Protein AF-A0A178YLX0-F1 (afdb_monomer_lite)

Organism: Sinorhizobium saheli (NCBI:txid36856)

Secondary structure (DSSP, 8-state):
-EEEEETTEEEEEEEE--SS-SEEEEEEE-TTS-EEEEEEEESSS--EEEE-SS---HHHHHHHHHHHHHT-

Sequence (72 aa):
MGTLALNDSLFEYQWASDVEFDGIRLEVLAENGETLFDISVPELGPTMVNTFAREVEADLIVAALAIAQQRK

pLDDT: mean 89.31, std 8.28, range [56.31, 96.44]

Radius of gyration: 11.57 Å; chains: 1; bounding box: 28×30×28 Å

Structure (mmCIF, N/CA/C/O backbone):
data_AF-A0A178YLX0-F1
#
_entry.id   AF-A0A178YLX0-F1
#
loop_
_atom_site.group_PDB
_atom_site.id
_atom_site.type_symbol
_atom_site.label_atom_id
_atom_site.label_alt_id
_atom_site.label_comp_id
_atom_site.label_asym_id
_atom_site.label_entity_id
_atom_site.label_seq_id
_atom_site.pdbx_PDB_ins_code
_atom_site.Cartn_x
_atom_site.Cartn_y
_atom_site.Cartn_z
_atom_site.occupancy
_atom_site.B_iso_or_equiv
_atom_site.auth_seq_id
_atom_site.auth_comp_id
_atom_site.auth_asym_id
_atom_site.auth_atom_id
_atom_site.pdbx_PDB_model_num
ATOM 1 N N . MET A 1 1 ? 10.205 0.662 7.984 1.00 90.12 1 MET A N 1
ATOM 2 C CA . MET A 1 1 ? 10.300 0.031 6.658 1.00 90.12 1 MET A CA 1
ATOM 3 C C . MET A 1 1 ? 10.205 -1.474 6.839 1.00 90.12 1 MET A C 1
ATOM 5 O O . MET A 1 1 ? 10.643 -1.958 7.880 1.00 90.12 1 MET A O 1
ATOM 9 N N . GLY A 1 2 ? 9.595 -2.178 5.896 1.00 93.12 2 GLY A N 1
ATOM 10 C CA . GLY A 1 2 ? 9.503 -3.635 5.866 1.00 93.12 2 GLY A CA 1
ATOM 11 C C . GLY A 1 2 ? 9.419 -4.132 4.426 1.00 93.12 2 GLY A C 1
ATOM 12 O O . GLY A 1 2 ? 9.443 -3.330 3.494 1.00 93.12 2 GLY A O 1
ATOM 13 N N . THR A 1 3 ? 9.349 -5.446 4.251 1.00 94.50 3 THR A N 1
ATOM 14 C CA . THR A 1 3 ? 9.303 -6.084 2.934 1.00 94.50 3 THR A CA 1
ATOM 15 C C . THR A 1 3 ? 8.107 -7.018 2.828 1.00 94.50 3 THR A C 1
ATOM 17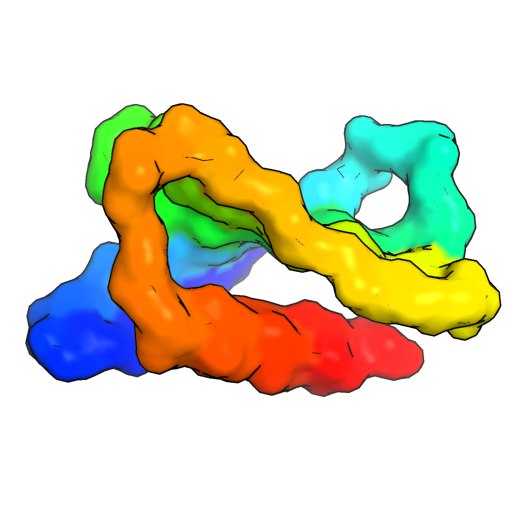 O O . THR A 1 3 ? 7.697 -7.650 3.804 1.00 94.50 3 THR A O 1
ATOM 20 N N . LEU A 1 4 ? 7.537 -7.090 1.631 1.00 92.06 4 LEU A N 1
ATOM 21 C CA . LEU A 1 4 ? 6.425 -7.953 1.264 1.00 92.06 4 LEU A CA 1
ATOM 22 C C . LEU A 1 4 ? 6.870 -8.813 0.083 1.00 92.06 4 LEU A C 1
ATOM 24 O O . LEU A 1 4 ? 7.326 -8.294 -0.930 1.00 92.06 4 LEU A O 1
ATOM 28 N N . ALA A 1 5 ? 6.754 -10.131 0.224 1.00 90.88 5 ALA A N 1
ATOM 29 C CA . ALA A 1 5 ? 7.044 -11.071 -0.851 1.00 90.88 5 ALA A CA 1
ATOM 30 C C . ALA A 1 5 ? 5.741 -11.494 -1.538 1.00 90.88 5 ALA A C 1
ATOM 32 O O . ALA A 1 5 ? 4.799 -11.914 -0.862 1.00 90.88 5 ALA A O 1
ATOM 33 N N . LEU A 1 6 ? 5.697 -11.403 -2.865 1.00 89.50 6 LEU A N 1
ATOM 34 C CA . LEU A 1 6 ? 4.572 -11.842 -3.685 1.00 89.50 6 LEU A CA 1
ATOM 35 C C . LEU A 1 6 ? 5.093 -12.451 -4.987 1.00 89.50 6 LEU A C 1
ATOM 37 O O . LEU A 1 6 ? 5.804 -11.775 -5.716 1.00 89.50 6 LEU A O 1
ATOM 41 N N . ASN A 1 7 ? 4.709 -13.697 -5.288 1.00 82.31 7 ASN A N 1
ATOM 42 C CA . ASN A 1 7 ? 4.972 -14.362 -6.575 1.00 82.31 7 ASN A CA 1
ATOM 43 C C . ASN A 1 7 ? 6.415 -14.155 -7.091 1.00 82.31 7 ASN A C 1
ATOM 45 O O . ASN A 1 7 ? 6.627 -13.657 -8.192 1.00 82.31 7 ASN A O 1
ATOM 49 N N . ASP A 1 8 ? 7.401 -14.491 -6.253 1.00 85.62 8 ASP A N 1
ATOM 50 C CA . ASP A 1 8 ? 8.852 -14.337 -6.489 1.00 85.62 8 ASP A CA 1
ATOM 51 C C . ASP A 1 8 ? 9.386 -12.891 -6.563 1.00 85.62 8 ASP A C 1
ATOM 53 O O . ASP A 1 8 ? 10.592 -12.689 -6.710 1.00 85.62 8 ASP A O 1
ATOM 57 N N . SER A 1 9 ? 8.526 -11.887 -6.386 1.00 87.56 9 SER A N 1
ATOM 58 C CA . SER A 1 9 ? 8.893 -10.470 -6.305 1.00 87.56 9 SER A CA 1
ATOM 59 C C . SER A 1 9 ? 8.938 -9.993 -4.852 1.00 87.56 9 SER A C 1
ATOM 61 O O . SER A 1 9 ? 8.175 -10.456 -3.997 1.00 87.56 9 SER A O 1
ATOM 63 N N . LEU A 1 10 ? 9.837 -9.050 -4.565 1.00 92.12 10 LEU A N 1
ATOM 64 C CA . LEU A 1 10 ? 9.975 -8.424 -3.252 1.00 92.12 10 LEU A CA 1
ATOM 65 C C . LEU A 1 10 ? 9.647 -6.935 -3.374 1.00 92.12 10 LEU A C 1
ATOM 67 O O . LEU A 1 10 ? 10.294 -6.217 -4.128 1.00 92.12 10 LEU A O 1
ATOM 71 N N . PHE A 1 11 ? 8.669 -6.479 -2.604 1.00 93.81 11 PHE A N 1
ATOM 72 C CA . PHE A 1 11 ? 8.252 -5.085 -2.554 1.00 93.81 11 PHE A CA 1
ATOM 73 C C . PHE A 1 11 ? 8.617 -4.493 -1.203 1.00 93.81 11 PHE A C 1
ATOM 75 O O . PHE A 1 11 ? 8.443 -5.129 -0.159 1.00 93.81 11 PHE A O 1
ATOM 82 N N . GLU A 1 12 ? 9.111 -3.264 -1.208 1.00 96.44 12 GLU A N 1
ATOM 83 C CA . GLU A 1 12 ? 9.339 -2.529 0.026 1.00 96.44 12 GLU A CA 1
ATOM 84 C C . GLU A 1 12 ? 8.069 -1.794 0.437 1.00 96.44 12 GLU A C 1
ATOM 86 O O . GLU A 1 12 ? 7.266 -1.366 -0.393 1.00 96.44 12 GLU A O 1
ATOM 91 N N . TYR A 1 13 ? 7.885 -1.634 1.742 1.00 95.50 13 TYR A N 1
ATOM 92 C CA . TYR A 1 13 ? 6.857 -0.759 2.266 1.00 95.50 13 TYR A CA 1
ATOM 93 C C . TYR A 1 13 ? 7.383 0.088 3.415 1.00 95.50 13 TYR A C 1
ATOM 95 O O . TYR A 1 13 ? 8.252 -0.309 4.207 1.00 95.50 13 TYR A O 1
ATOM 103 N N . GLN A 1 14 ? 6.786 1.257 3.568 1.00 95.19 14 GLN A N 1
ATOM 104 C CA . GLN A 1 14 ? 7.043 2.139 4.689 1.00 95.19 14 GLN A CA 1
ATOM 105 C C . GLN A 1 14 ? 5.750 2.716 5.237 1.00 95.19 14 GLN A C 1
ATOM 107 O O . GLN A 1 14 ? 4.718 2.750 4.581 1.00 95.19 14 GLN A O 1
ATOM 112 N N . TRP A 1 15 ? 5.808 3.134 6.492 1.00 93.19 15 TRP A N 1
ATOM 113 C CA . TRP A 1 15 ? 4.685 3.797 7.126 1.00 93.19 15 TRP A CA 1
ATOM 114 C C . TRP A 1 15 ? 4.917 5.288 7.010 1.00 93.19 15 TRP A C 1
ATOM 116 O O . TRP A 1 15 ? 5.949 5.765 7.489 1.00 93.19 15 TRP A O 1
ATOM 126 N N . ALA A 1 16 ? 3.981 5.999 6.395 1.00 88.00 16 ALA A N 1
ATOM 127 C CA . ALA A 1 16 ? 4.051 7.446 6.359 1.00 88.00 16 ALA A CA 1
ATOM 128 C C . ALA A 1 16 ? 3.830 7.964 7.786 1.00 88.00 16 ALA A C 1
ATOM 130 O O . ALA A 1 16 ? 2.841 7.627 8.439 1.00 88.00 16 ALA A O 1
ATOM 131 N N . SER A 1 17 ? 4.793 8.730 8.294 1.00 71.31 17 SER A N 1
ATOM 132 C CA . SER A 1 17 ? 4.747 9.309 9.640 1.00 71.31 17 SER A CA 1
ATOM 133 C C . SER A 1 17 ? 4.008 10.643 9.698 1.00 71.31 17 SER A C 1
ATOM 135 O O . SER A 1 17 ? 3.818 11.165 10.790 1.00 71.31 17 SER A O 1
ATOM 137 N N . ASP A 1 18 ? 3.668 11.217 8.542 1.00 62.59 18 ASP A N 1
ATOM 138 C CA . ASP A 1 18 ? 3.358 12.639 8.437 1.00 62.59 18 ASP A CA 1
ATOM 139 C C . ASP A 1 18 ? 2.291 12.910 7.372 1.00 62.59 18 ASP A C 1
ATOM 141 O O . ASP A 1 18 ? 2.564 13.238 6.217 1.00 62.59 18 ASP A O 1
ATOM 145 N N . VAL A 1 19 ? 1.039 12.720 7.766 1.00 56.31 19 VAL A N 1
ATOM 146 C CA . VAL A 1 19 ? -0.104 13.322 7.086 1.00 56.31 19 VAL A CA 1
ATOM 147 C C . VAL A 1 19 ? -1.041 13.767 8.197 1.00 56.31 19 VAL A C 1
ATOM 149 O O . VAL A 1 19 ? -1.167 13.052 9.189 1.00 56.31 19 VAL A O 1
ATOM 152 N N . GLU A 1 20 ? -1.693 14.918 8.053 1.00 69.31 20 GLU A N 1
ATOM 153 C CA . GLU A 1 20 ? -2.857 15.306 8.861 1.00 69.31 20 GLU A CA 1
ATOM 154 C C . GLU A 1 20 ? -3.991 14.283 8.630 1.00 69.31 20 GLU A C 1
ATOM 156 O O . GLU A 1 20 ? -4.962 14.529 7.919 1.00 69.31 20 GLU A O 1
ATOM 161 N N . PHE A 1 21 ? -3.808 13.070 9.137 1.00 73.56 21 PHE A N 1
ATOM 162 C CA . PHE A 1 21 ? -4.640 11.908 8.911 1.00 73.56 21 PHE A CA 1
ATOM 163 C C . PHE A 1 21 ? -4.766 11.162 10.228 1.00 73.56 21 PHE A C 1
ATOM 165 O O . PHE A 1 21 ? -3.800 10.584 10.727 1.00 73.56 21 PHE A O 1
ATOM 172 N N . ASP A 1 22 ? -5.978 11.164 10.771 1.00 81.75 22 ASP A N 1
ATOM 173 C CA . ASP A 1 22 ? -6.328 10.405 11.966 1.00 81.75 22 ASP A CA 1
ATOM 174 C C . ASP A 1 22 ? -6.404 8.908 11.608 1.00 81.75 22 ASP A C 1
ATOM 176 O O . ASP A 1 22 ? -7.469 8.350 11.313 1.00 81.75 22 ASP A O 1
ATOM 180 N N . GLY A 1 23 ? -5.238 8.261 11.548 1.00 87.19 23 GLY A N 1
ATOM 181 C CA . GLY A 1 23 ? -5.085 6.853 11.200 1.00 87.19 23 GLY A CA 1
ATOM 182 C C . GLY A 1 23 ? -3.652 6.467 10.834 1.00 87.19 23 GLY A C 1
ATOM 183 O O . GLY A 1 23 ? -2.685 7.132 11.197 1.00 87.19 23 GLY A O 1
ATOM 184 N N . ILE A 1 24 ? -3.514 5.362 10.097 1.00 90.81 24 ILE A N 1
ATOM 185 C CA . ILE A 1 24 ? -2.224 4.883 9.581 1.00 90.81 24 ILE A CA 1
ATOM 186 C C . ILE A 1 24 ? -2.214 4.902 8.057 1.00 90.81 24 ILE A C 1
ATOM 188 O O . ILE A 1 24 ? -3.208 4.563 7.410 1.00 90.81 24 ILE A O 1
ATOM 192 N N . ARG A 1 25 ? -1.062 5.246 7.481 1.00 93.06 25 ARG A N 1
ATOM 193 C CA . ARG A 1 25 ? -0.834 5.172 6.040 1.00 93.06 25 ARG A CA 1
ATOM 194 C C . AR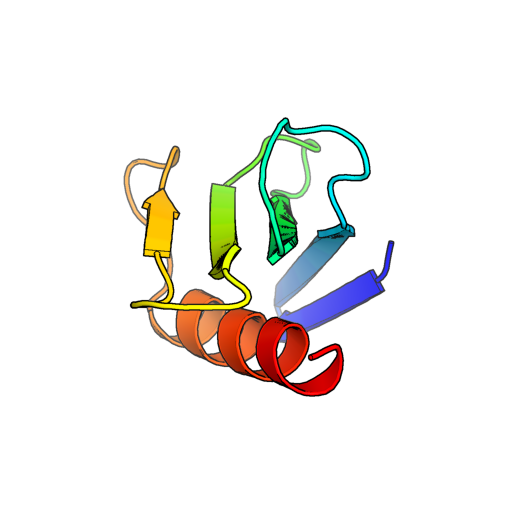G A 1 25 ? 0.385 4.310 5.735 1.00 93.06 25 ARG A C 1
ATOM 196 O O . ARG A 1 25 ? 1.458 4.505 6.307 1.00 93.06 25 ARG A O 1
ATOM 203 N N . LEU A 1 26 ? 0.184 3.332 4.863 1.00 95.06 26 LEU A N 1
ATOM 204 C CA . LEU A 1 26 ? 1.193 2.397 4.384 1.00 95.06 26 LEU A CA 1
ATOM 205 C C . LEU A 1 26 ? 1.498 2.720 2.924 1.00 95.06 26 LEU A C 1
ATOM 207 O O . LEU A 1 26 ? 0.602 2.672 2.092 1.00 95.06 26 LEU A O 1
ATOM 211 N N . GLU A 1 27 ? 2.748 3.014 2.613 1.00 95.31 27 GLU A N 1
ATOM 212 C CA . GLU A 1 27 ? 3.226 3.240 1.252 1.00 95.31 27 GLU A CA 1
ATOM 213 C C . GLU A 1 27 ? 3.940 1.984 0.772 1.00 95.31 27 GLU A C 1
ATOM 215 O O . GLU A 1 27 ? 4.816 1.470 1.470 1.00 95.31 27 GLU A O 1
ATOM 220 N N . VAL A 1 28 ? 3.571 1.496 -0.410 1.00 96.00 28 VAL A N 1
ATOM 221 C CA . VAL A 1 28 ? 4.252 0.388 -1.084 1.00 96.00 28 VAL A CA 1
ATOM 222 C C . VAL A 1 28 ? 5.094 0.962 -2.209 1.00 96.00 28 VAL A C 1
ATOM 224 O O . VAL A 1 28 ? 4.614 1.765 -3.013 1.00 96.00 28 VAL A O 1
ATOM 227 N N . LEU A 1 29 ? 6.361 0.571 -2.239 1.00 94.75 29 LEU A N 1
ATOM 228 C CA . LEU A 1 29 ? 7.384 1.154 -3.090 1.00 94.75 29 LEU A CA 1
ATOM 229 C C . LEU A 1 29 ? 7.780 0.183 -4.205 1.00 94.75 29 LEU A C 1
ATOM 231 O O . LEU A 1 29 ? 7.808 -1.036 -4.021 1.00 94.75 29 LEU A O 1
ATOM 235 N N . ALA A 1 30 ? 8.105 0.747 -5.361 1.00 91.12 30 ALA A N 1
ATOM 236 C CA . ALA A 1 30 ? 8.828 0.071 -6.423 1.00 91.12 30 ALA A CA 1
ATOM 237 C C . ALA A 1 30 ? 10.321 -0.024 -6.074 1.00 91.12 30 ALA A C 1
ATOM 239 O O . ALA A 1 30 ? 10.816 0.669 -5.187 1.00 91.12 30 ALA A O 1
ATOM 240 N N . GLU A 1 31 ? 11.068 -0.833 -6.828 1.00 88.50 31 GLU A N 1
ATOM 241 C CA . GLU A 1 31 ? 12.518 -1.008 -6.638 1.00 88.50 31 GLU A CA 1
ATOM 242 C C . GLU A 1 31 ? 13.319 0.301 -6.755 1.00 88.50 31 GLU A C 1
ATOM 244 O O . GLU A 1 31 ? 14.391 0.438 -6.172 1.00 88.50 31 GLU A O 1
ATOM 249 N N . ASN A 1 32 ? 12.805 1.279 -7.505 1.00 89.56 32 ASN A N 1
ATOM 250 C CA . ASN A 1 32 ? 13.418 2.600 -7.656 1.00 89.56 32 ASN A CA 1
ATOM 251 C C . ASN A 1 32 ? 13.084 3.569 -6.502 1.00 89.56 32 ASN A C 1
ATOM 253 O O . ASN A 1 32 ? 13.504 4.725 -6.544 1.00 89.56 32 ASN A O 1
ATOM 257 N N . GLY A 1 33 ? 12.329 3.118 -5.496 1.00 89.69 33 GLY A N 1
ATOM 258 C CA . GLY A 1 33 ? 11.875 3.918 -4.361 1.00 89.69 33 GLY A CA 1
ATOM 259 C C . GLY A 1 33 ? 10.635 4.774 -4.635 1.00 89.69 33 GLY A C 1
ATOM 260 O O . GLY A 1 33 ? 10.192 5.489 -3.738 1.00 89.69 33 GLY A O 1
ATOM 261 N N . GLU A 1 34 ? 10.051 4.725 -5.837 1.00 91.69 34 GLU A N 1
ATOM 262 C CA . GLU A 1 34 ? 8.796 5.423 -6.128 1.00 91.69 34 GLU A CA 1
ATOM 263 C C . GLU A 1 34 ? 7.610 4.713 -5.472 1.00 91.69 34 GLU A C 1
ATOM 265 O O . GLU A 1 34 ? 7.527 3.485 -5.452 1.00 91.69 34 GLU A O 1
ATOM 270 N N . THR A 1 35 ? 6.647 5.481 -4.966 1.00 93.38 35 THR A N 1
ATOM 271 C CA . THR A 1 35 ? 5.408 4.922 -4.419 1.00 93.38 35 THR A CA 1
ATOM 272 C C . THR A 1 35 ? 4.548 4.349 -5.544 1.00 93.38 35 THR A C 1
ATOM 274 O O . THR A 1 35 ? 4.065 5.083 -6.403 1.00 93.38 35 THR A O 1
ATOM 277 N N . LEU A 1 36 ? 4.306 3.038 -5.515 1.00 94.56 36 LEU A N 1
ATOM 278 C CA . LEU A 1 36 ? 3.373 2.368 -6.423 1.00 94.56 36 LEU A CA 1
ATOM 279 C C . LEU A 1 36 ? 1.932 2.720 -6.061 1.00 94.56 36 LEU A C 1
ATOM 281 O O . LEU A 1 36 ? 1.124 3.096 -6.914 1.00 94.56 36 LEU A O 1
ATOM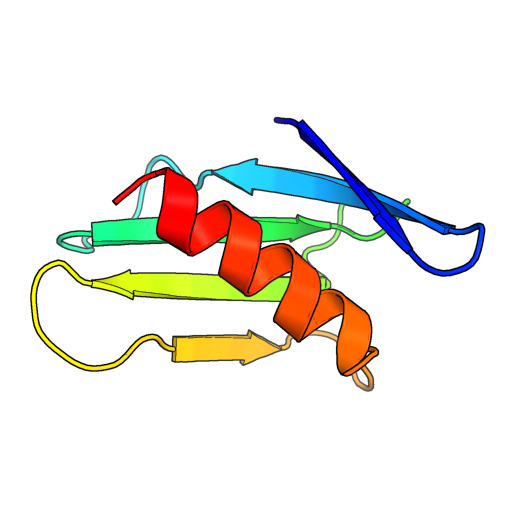 285 N N . PHE A 1 37 ? 1.626 2.589 -4.775 1.00 95.75 37 PHE A N 1
ATOM 286 C CA . PHE A 1 37 ? 0.346 2.928 -4.182 1.00 95.75 37 PHE A CA 1
ATOM 287 C C . PHE A 1 37 ? 0.502 3.119 -2.676 1.00 95.75 37 PHE A C 1
ATOM 289 O O . PHE A 1 37 ? 1.485 2.685 -2.069 1.00 95.75 37 PHE A O 1
ATOM 296 N N . ASP A 1 38 ? -0.500 3.738 -2.071 1.00 94.94 38 ASP A N 1
ATOM 297 C CA . ASP A 1 38 ? -0.629 3.815 -0.627 1.00 94.94 38 ASP A CA 1
ATOM 298 C C . ASP A 1 38 ? -1.989 3.307 -0.146 1.00 94.94 38 ASP A C 1
ATOM 300 O O . ASP A 1 38 ? -2.989 3.347 -0.867 1.00 94.94 38 ASP A O 1
ATOM 304 N N . ILE A 1 39 ? -2.003 2.804 1.085 1.00 95.12 39 ILE A N 1
ATOM 305 C CA . ILE A 1 39 ? -3.198 2.379 1.800 1.00 95.12 39 ILE A CA 1
ATOM 306 C C . ILE A 1 39 ? -3.367 3.293 3.001 1.00 95.12 39 ILE A C 1
ATOM 308 O O . ILE A 1 39 ? -2.524 3.316 3.897 1.00 95.12 39 ILE A O 1
ATOM 312 N N . SER A 1 40 ? -4.489 3.997 3.039 1.00 93.50 40 SER A N 1
ATOM 313 C CA . SER A 1 40 ? -4.877 4.857 4.150 1.00 93.50 40 SER A CA 1
ATOM 314 C C . SER A 1 40 ? -5.970 4.162 4.960 1.00 93.50 40 SER A C 1
ATOM 316 O O . SER A 1 40 ? -7.075 3.934 4.464 1.00 93.50 40 SER A O 1
ATOM 318 N N . VAL A 1 41 ? -5.662 3.798 6.205 1.00 92.50 41 VAL A N 1
ATOM 319 C CA . VAL A 1 41 ? -6.598 3.166 7.143 1.00 92.50 41 VAL A CA 1
ATOM 320 C C . VAL A 1 41 ? -6.955 4.184 8.226 1.00 92.50 41 VAL A C 1
ATOM 322 O O . VAL A 1 41 ? -6.175 4.364 9.165 1.00 92.50 41 VAL A O 1
ATOM 325 N N . PRO A 1 42 ? -8.111 4.860 8.118 1.00 90.56 42 PRO A N 1
ATOM 326 C CA . PRO A 1 42 ? -8.507 5.832 9.124 1.00 90.56 42 PRO A CA 1
ATOM 327 C C . PRO A 1 42 ? -8.927 5.124 10.418 1.00 90.56 42 PRO A C 1
ATOM 329 O O . PRO A 1 42 ? -9.287 3.934 10.423 1.00 90.56 42 PRO A O 1
ATOM 332 N N . GLU A 1 43 ? -8.934 5.854 11.530 1.00 88.62 43 GLU A N 1
ATOM 333 C CA . GLU A 1 43 ? -9.546 5.374 12.774 1.00 88.62 43 GLU A CA 1
ATOM 334 C C . GLU A 1 43 ? -11.028 5.043 12.547 1.00 88.62 43 GLU A C 1
ATOM 336 O O . GLU A 1 43 ? -11.487 3.946 12.894 1.00 88.62 43 GLU A O 1
ATOM 341 N N . LEU A 1 44 ? -11.734 5.946 11.858 1.00 87.88 44 LEU A N 1
ATOM 342 C CA . LEU A 1 44 ? -13.146 5.853 11.505 1.00 87.88 44 LEU A CA 1
ATOM 343 C C . LEU A 1 44 ? -13.350 5.974 9.991 1.00 87.88 44 LEU A C 1
ATOM 345 O O . LEU A 1 44 ? -12.827 6.880 9.351 1.00 87.88 44 LEU A O 1
ATOM 349 N N . GLY A 1 45 ? -14.185 5.099 9.432 1.00 88.69 45 GLY A N 1
ATOM 350 C CA . GLY A 1 45 ? -14.545 5.124 8.014 1.00 88.69 45 GLY A CA 1
ATOM 351 C C . GLY A 1 45 ? -13.837 4.056 7.171 1.00 88.69 45 GLY A C 1
ATOM 352 O O . GLY A 1 45 ? -13.261 3.112 7.718 1.00 88.69 45 GLY A O 1
ATOM 353 N N . PRO A 1 46 ? -13.953 4.151 5.836 1.00 92.56 46 PRO A N 1
ATOM 354 C CA . PRO A 1 46 ? -13.439 3.138 4.924 1.00 92.56 46 PRO A CA 1
ATOM 355 C C . PRO A 1 46 ? -11.921 3.239 4.748 1.00 92.56 46 PRO A C 1
ATOM 357 O O . PRO A 1 46 ? -11.354 4.329 4.712 1.00 92.56 46 PRO A O 1
ATOM 360 N N . THR A 1 47 ? -11.270 2.090 4.563 1.00 93.38 47 THR A N 1
ATOM 361 C CA . THR A 1 47 ? -9.892 2.044 4.063 1.00 93.38 47 THR A CA 1
ATOM 362 C C . THR A 1 47 ? -9.857 2.483 2.604 1.00 93.38 47 THR A C 1
ATOM 364 O O . THR A 1 47 ? -10.665 2.026 1.795 1.00 93.38 47 THR A O 1
ATOM 367 N N . MET A 1 48 ? -8.898 3.340 2.270 1.00 94.06 48 MET A N 1
ATOM 368 C CA . MET A 1 48 ? -8.681 3.850 0.920 1.00 94.06 48 MET A CA 1
ATOM 369 C C . MET A 1 48 ? -7.380 3.285 0.356 1.00 94.06 48 MET A C 1
ATOM 371 O O . MET A 1 48 ? -6.399 3.150 1.085 1.00 94.06 48 MET A O 1
ATOM 375 N N . VAL A 1 49 ? -7.371 2.985 -0.941 1.00 95.00 49 VAL A N 1
ATOM 376 C CA . VAL A 1 49 ? -6.165 2.624 -1.695 1.00 95.00 49 VAL A CA 1
ATOM 377 C C . VAL A 1 49 ? -6.001 3.644 -2.809 1.00 95.00 49 VAL A C 1
ATOM 379 O O . VAL A 1 49 ? -6.934 3.857 -3.584 1.00 95.00 49 VAL A O 1
ATOM 382 N N . ASN A 1 50 ? -4.838 4.280 -2.879 1.00 93.38 50 ASN A N 1
ATOM 383 C CA . ASN A 1 50 ? -4.521 5.266 -3.901 1.00 93.38 50 ASN A CA 1
ATOM 384 C C . ASN A 1 50 ? -3.331 4.786 -4.732 1.00 93.38 50 ASN A C 1
ATOM 386 O O . ASN A 1 50 ? -2.254 4.565 -4.190 1.00 93.38 50 ASN A O 1
ATOM 390 N N . THR A 1 51 ? -3.531 4.602 -6.034 1.00 94.38 51 THR A N 1
ATOM 391 C CA . THR A 1 51 ? -2.530 4.049 -6.955 1.00 94.38 51 THR A CA 1
ATOM 392 C C . THR A 1 51 ? -1.904 5.151 -7.802 1.00 94.38 51 THR A C 1
ATOM 394 O O . THR A 1 51 ? -2.625 5.905 -8.456 1.00 94.38 51 THR A O 1
ATOM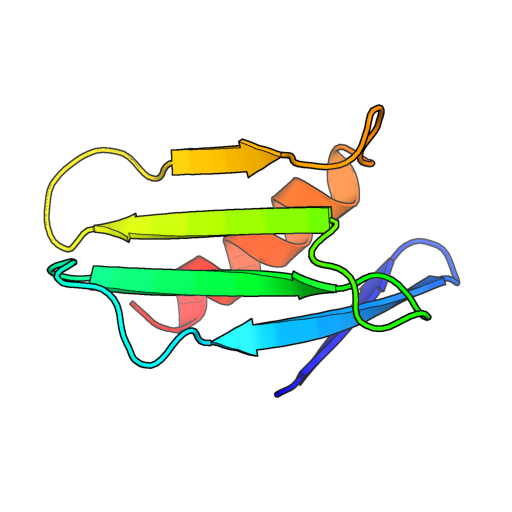 397 N N . PHE A 1 52 ? -0.574 5.212 -7.843 1.00 90.00 52 PHE A N 1
ATOM 398 C CA . PHE A 1 52 ? 0.180 6.184 -8.646 1.00 90.00 52 PHE A CA 1
ATOM 399 C C . PHE A 1 52 ? 0.779 5.562 -9.913 1.00 90.00 52 PHE A C 1
ATOM 401 O O . PHE A 1 52 ? 1.030 6.265 -10.893 1.00 90.00 52 PHE A O 1
ATOM 408 N N . ALA A 1 53 ? 0.974 4.242 -9.918 1.00 76.38 53 ALA A N 1
ATOM 409 C CA . ALA A 1 53 ? 1.348 3.491 -11.109 1.00 76.38 53 ALA A CA 1
ATOM 410 C C . ALA A 1 53 ? 0.152 3.307 -12.062 1.00 76.38 53 ALA A C 1
ATOM 412 O O . ALA A 1 53 ? -1.008 3.328 -11.649 1.00 76.38 53 ALA A O 1
ATOM 413 N N . ARG A 1 54 ? 0.432 3.093 -13.357 1.00 78.00 54 ARG A N 1
ATOM 414 C CA . ARG A 1 54 ? -0.614 2.798 -14.356 1.00 78.00 54 ARG A CA 1
ATOM 415 C C . ARG A 1 54 ? -1.328 1.475 -14.085 1.00 78.00 54 ARG A C 1
ATOM 417 O O . ARG A 1 54 ? -2.521 1.380 -14.345 1.00 78.00 54 ARG A O 1
ATOM 424 N N . GLU A 1 55 ? -0.599 0.484 -13.582 1.00 88.56 55 GLU A N 1
ATOM 425 C CA . GLU A 1 55 ? -1.111 -0.838 -13.232 1.00 88.56 55 GLU A CA 1
ATOM 426 C C . GLU A 1 55 ? -0.417 -1.303 -11.948 1.00 88.56 55 GLU A C 1
ATOM 428 O O . GLU A 1 55 ? 0.784 -1.097 -11.775 1.00 88.56 55 GLU A O 1
ATOM 433 N N . VAL A 1 56 ? -1.188 -1.900 -11.042 1.00 90.25 56 VAL A N 1
ATOM 434 C CA . VAL A 1 56 ? -0.707 -2.502 -9.794 1.00 90.25 56 VAL A CA 1
ATOM 435 C C . VAL A 1 56 ? -1.359 -3.872 -9.675 1.00 90.25 56 VAL A C 1
ATOM 437 O O . VAL A 1 56 ? -2.563 -4.011 -9.899 1.00 90.25 56 VAL A O 1
ATOM 440 N N . GLU A 1 57 ? -0.573 -4.882 -9.318 1.00 91.44 57 GLU A N 1
ATOM 441 C CA . GLU A 1 57 ? -1.084 -6.231 -9.093 1.00 91.44 57 GLU A CA 1
ATOM 442 C C . GLU A 1 57 ? -2.102 -6.245 -7.944 1.00 91.44 57 GLU A C 1
ATOM 444 O O . GLU A 1 57 ? -1.832 -5.772 -6.839 1.00 91.44 57 GLU A O 1
ATOM 449 N N . ALA A 1 58 ? -3.284 -6.815 -8.187 1.00 93.06 58 ALA A N 1
ATOM 450 C CA . ALA A 1 58 ? -4.339 -6.865 -7.176 1.00 93.06 58 ALA A CA 1
ATOM 451 C C . ALA A 1 58 ? -3.902 -7.648 -5.926 1.00 93.06 58 ALA A C 1
ATOM 453 O O . ALA A 1 58 ? -4.189 -7.228 -4.805 1.00 93.06 58 ALA A O 1
ATOM 454 N N . ASP A 1 59 ? -3.153 -8.737 -6.106 1.00 95.00 59 ASP A N 1
ATOM 455 C CA . ASP A 1 59 ? -2.650 -9.556 -5.000 1.00 95.00 59 ASP A CA 1
ATOM 456 C C . ASP A 1 59 ? -1.649 -8.787 -4.123 1.00 95.00 59 ASP A C 1
ATOM 458 O O . ASP A 1 59 ? -1.629 -8.967 -2.903 1.00 95.00 59 ASP A O 1
ATOM 462 N N . LEU A 1 60 ? -0.881 -7.860 -4.710 1.00 94.69 60 LEU A N 1
ATOM 463 C CA . LEU A 1 60 ? 0.011 -6.966 -3.968 1.00 94.69 60 LEU A CA 1
ATOM 464 C C . LEU A 1 60 ? -0.784 -6.010 -3.079 1.00 94.69 60 LEU A C 1
ATOM 466 O O . LEU A 1 60 ? -0.440 -5.818 -1.912 1.00 94.69 60 LEU A O 1
ATOM 470 N N . ILE A 1 61 ? -1.881 -5.455 -3.600 1.00 95.06 61 ILE A N 1
ATOM 471 C CA . ILE A 1 61 ? -2.783 -4.590 -2.829 1.00 95.06 61 ILE A CA 1
ATOM 472 C C . ILE A 1 61 ? -3.402 -5.370 -1.665 1.00 95.06 61 ILE A C 1
ATOM 474 O O . ILE A 1 61 ? -3.426 -4.873 -0.538 1.00 95.06 61 ILE A O 1
ATOM 478 N N . VAL A 1 62 ? -3.867 -6.600 -1.906 1.00 95.56 62 VAL A N 1
ATOM 479 C CA . VAL A 1 62 ? -4.456 -7.459 -0.865 1.00 95.56 62 VAL A CA 1
ATOM 480 C C . VAL A 1 62 ? -3.432 -7.793 0.222 1.00 95.56 62 VAL A C 1
ATOM 482 O O . VAL A 1 62 ? -3.737 -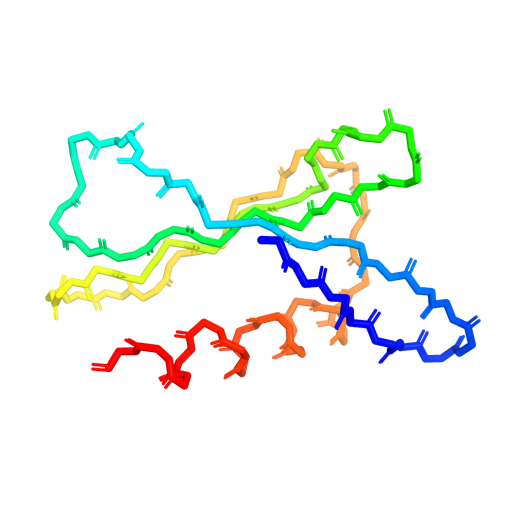7.681 1.412 1.00 95.56 62 VAL A O 1
ATOM 485 N N . ALA A 1 63 ? -2.209 -8.157 -0.162 1.00 95.25 63 ALA A N 1
ATOM 486 C CA . ALA A 1 63 ? -1.144 -8.466 0.783 1.00 95.25 63 ALA A CA 1
ATOM 487 C C . ALA A 1 63 ? -0.735 -7.230 1.608 1.00 95.25 63 ALA A C 1
ATOM 489 O O . ALA A 1 63 ? -0.604 -7.317 2.831 1.00 95.25 63 ALA A O 1
ATOM 490 N N . ALA A 1 64 ? -0.614 -6.061 0.977 1.00 95.50 64 ALA A N 1
ATOM 491 C CA . ALA A 1 64 ? -0.312 -4.812 1.672 1.00 95.50 64 ALA A CA 1
ATOM 492 C C . ALA A 1 64 ? -1.445 -4.395 2.624 1.00 95.50 64 ALA A C 1
ATOM 494 O O . ALA A 1 64 ? -1.186 -3.926 3.733 1.00 95.50 64 ALA A O 1
ATOM 495 N N . LEU A 1 65 ? -2.706 -4.622 2.243 1.00 95.06 65 LEU A N 1
ATOM 496 C CA . LEU A 1 65 ? -3.863 -4.353 3.097 1.00 95.06 65 LEU A CA 1
ATOM 497 C C . LEU A 1 65 ? -3.837 -5.210 4.367 1.00 95.06 65 LEU A C 1
ATOM 499 O O . LEU A 1 65 ? -4.113 -4.699 5.453 1.00 95.06 65 LEU A O 1
ATOM 503 N N . ALA A 1 66 ? -3.463 -6.486 4.252 1.00 94.25 66 ALA A N 1
ATOM 504 C CA . ALA A 1 66 ? -3.311 -7.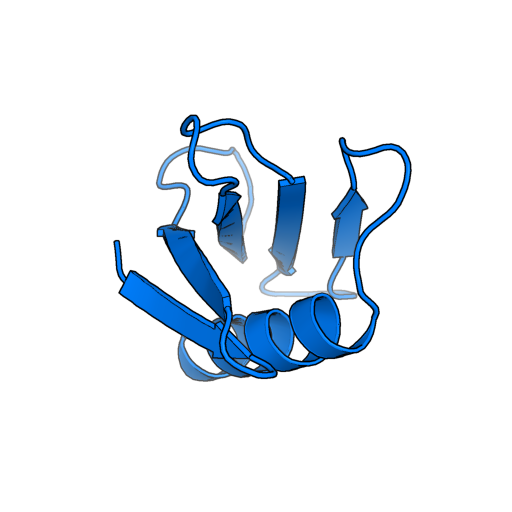366 5.407 1.00 94.25 66 ALA A CA 1
ATOM 505 C C . ALA A 1 66 ? -2.236 -6.848 6.381 1.00 94.25 66 ALA A C 1
ATOM 507 O O . ALA A 1 66 ? -2.448 -6.872 7.593 1.00 94.25 66 ALA A O 1
ATOM 508 N N . ILE A 1 67 ? -1.120 -6.315 5.868 1.00 93.81 67 ILE A N 1
ATOM 509 C CA . ILE A 1 67 ? -0.082 -5.669 6.691 1.00 93.81 67 ILE A CA 1
ATOM 510 C C . ILE A 1 67 ? -0.627 -4.407 7.367 1.00 93.81 67 ILE A C 1
ATOM 512 O O . ILE A 1 67 ? -0.423 -4.216 8.566 1.00 93.81 67 ILE A O 1
ATOM 516 N N . ALA A 1 68 ? -1.339 -3.557 6.622 1.00 91.88 68 ALA A N 1
ATOM 517 C CA . ALA A 1 68 ? -1.940 -2.339 7.158 1.00 91.88 68 ALA A CA 1
ATOM 518 C C . ALA A 1 68 ? -2.880 -2.654 8.336 1.00 91.88 68 ALA A C 1
ATOM 520 O O . ALA A 1 68 ? -2.785 -2.038 9.395 1.00 91.88 68 ALA A O 1
ATOM 521 N N . GLN A 1 69 ? -3.732 -3.670 8.188 1.00 88.12 69 GLN A N 1
ATOM 522 C CA . GLN A 1 69 ? -4.696 -4.073 9.214 1.00 88.12 69 GLN A CA 1
ATOM 523 C C . GLN A 1 69 ? -4.058 -4.660 10.478 1.00 88.12 69 GLN A C 1
ATOM 525 O O . GLN A 1 69 ? -4.630 -4.500 11.548 1.00 88.12 69 GLN A O 1
ATOM 530 N N . GLN A 1 70 ? -2.881 -5.291 10.396 1.00 88.38 70 GLN A N 1
ATOM 531 C CA . GLN A 1 70 ? -2.179 -5.816 11.580 1.00 88.38 70 GLN A CA 1
ATOM 532 C C . GLN A 1 70 ? -1.686 -4.723 12.534 1.00 88.38 70 GLN A C 1
ATOM 534 O O . GLN A 1 70 ? -1.383 -5.014 13.690 1.00 88.38 70 GLN A O 1
ATOM 539 N N . ARG A 1 71 ? -1.539 -3.487 12.046 1.00 80.19 71 ARG A N 1
ATOM 540 C CA . ARG A 1 71 ? -1.022 -2.363 12.831 1.00 80.19 71 ARG A CA 1
ATOM 541 C C . ARG A 1 71 ? -2.124 -1.489 13.449 1.00 80.19 71 ARG A C 1
ATOM 543 O O . ARG A 1 71 ? -1.796 -0.641 14.276 1.00 80.19 71 ARG A O 1
ATOM 550 N N . LYS A 1 72 ? -3.387 -1.679 13.056 1.00 64.06 72 LYS A N 1
ATOM 551 C CA . LYS A 1 72 ? -4.547 -1.032 13.687 1.00 64.06 72 LYS A CA 1
ATOM 552 C C . LYS A 1 72 ? -4.930 -1.769 14.969 1.00 64.06 72 LYS A C 1
ATOM 554 O O . LYS A 1 72 ? -5.245 -1.071 15.954 1.00 64.06 72 LYS A O 1
#

Foldseek 3Di:
DDWDDDPNDIWDKDWDPDDPAQFTKIFIADPVRHTQWMWTDHPDDDIDIGGPDPDDDPVVVVRSVVVRVVVD